Protein AF-A0AB74HAN5-F1 (afdb_monomer_lite)

Foldseek 3Di:
DFKAWEACDDDPPPDPHHYDNCVPCVVVVLCVLPVVLFWWAWDADPLLIIIIGGDDHDDPDDCPRTDRDSVVVVVVVVVSRVVSVVVVVD

Radius of gyration: 13.07 Å; chains: 1; bounding box: 32×23×39 Å

pLDDT: mean 74.39, std 8.94, range [54.22, 88.69]

Structure (mmCIF, N/CA/C/O backbone):
data_AF-A0AB74HAN5-F1
#
_entry.id   AF-A0AB74HAN5-F1
#
loop_
_atom_site.group_PDB
_atom_site.id
_atom_site.type_symbol
_atom_site.label_atom_id
_atom_site.label_alt_id
_atom_site.label_comp_id
_atom_site.label_asym_id
_atom_site.label_entity_id
_atom_site.label_seq_id
_atom_site.pdbx_PDB_ins_code
_atom_site.Cartn_x
_atom_site.Cartn_y
_atom_site.Cartn_z
_atom_site.occupancy
_atom_site.B_iso_or_equiv
_atom_site.auth_seq_id
_atom_site.auth_comp_id
_atom_site.auth_asym_id
_atom_site.auth_atom_id
_atom_site.pdbx_PDB_model_num
ATOM 1 N N . MET A 1 1 ? -7.989 -10.638 3.375 1.00 54.88 1 MET A N 1
ATOM 2 C CA . MET A 1 1 ? -7.548 -9.609 2.411 1.00 54.88 1 MET A CA 1
ATOM 3 C C . MET A 1 1 ? -6.281 -10.106 1.734 1.00 54.88 1 MET A C 1
ATOM 5 O O . MET A 1 1 ? -5.521 -10.814 2.385 1.00 54.88 1 MET A O 1
ATOM 9 N N . THR A 1 2 ? -6.108 -9.821 0.446 1.00 64.00 2 THR A N 1
ATOM 10 C CA . THR A 1 2 ? -5.087 -10.439 -0.418 1.00 64.00 2 THR A CA 1
ATOM 11 C C . THR A 1 2 ? -3.844 -9.552 -0.517 1.00 64.00 2 THR A C 1
ATOM 13 O O . THR A 1 2 ? -3.948 -8.333 -0.434 1.00 64.00 2 THR A O 1
ATOM 16 N N . ARG A 1 3 ? -2.669 -10.168 -0.678 1.00 68.81 3 ARG A N 1
ATOM 17 C CA . ARG A 1 3 ? -1.379 -9.504 -0.915 1.00 68.81 3 ARG A CA 1
ATOM 18 C C . ARG A 1 3 ? -1.440 -8.591 -2.150 1.00 68.81 3 ARG A C 1
ATOM 20 O O . ARG A 1 3 ? -1.911 -9.026 -3.201 1.00 68.81 3 ARG A O 1
ATOM 27 N N . THR A 1 4 ? -0.902 -7.377 -2.045 1.00 77.00 4 THR A N 1
ATOM 28 C CA . THR A 1 4 ? -0.843 -6.412 -3.156 1.00 77.00 4 THR A CA 1
ATOM 29 C C . THR A 1 4 ? 0.595 -6.234 -3.629 1.00 77.00 4 THR A C 1
ATOM 31 O O . THR A 1 4 ? 1.504 -6.079 -2.812 1.00 77.00 4 THR A O 1
ATOM 34 N N . THR A 1 5 ? 0.800 -6.234 -4.945 1.00 74.69 5 THR A N 1
ATOM 35 C CA . THR A 1 5 ? 2.107 -6.014 -5.569 1.00 74.69 5 THR A CA 1
ATOM 36 C C . THR A 1 5 ? 2.096 -4.676 -6.299 1.00 74.69 5 THR A C 1
ATOM 38 O O . THR A 1 5 ? 1.191 -4.375 -7.076 1.00 74.69 5 THR A O 1
ATOM 41 N N . VAL A 1 6 ? 3.103 -3.847 -6.045 1.00 73.25 6 VAL A N 1
ATOM 42 C CA . VAL A 1 6 ? 3.123 -2.459 -6.503 1.00 73.25 6 VAL A CA 1
ATOM 43 C C . VAL A 1 6 ? 4.428 -2.172 -7.228 1.00 73.25 6 VAL A C 1
ATOM 45 O O . VAL A 1 6 ? 5.505 -2.521 -6.749 1.00 73.25 6 VAL A O 1
ATOM 48 N N . SER A 1 7 ? 4.330 -1.543 -8.399 1.00 71.12 7 SER A N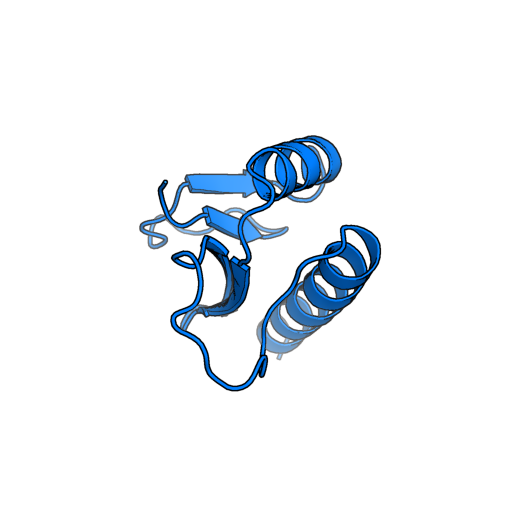 1
ATOM 49 C CA . SER A 1 7 ? 5.492 -1.218 -9.226 1.00 71.12 7 SER A CA 1
ATOM 50 C C . SER A 1 7 ? 5.209 -0.016 -10.129 1.00 71.12 7 SER A C 1
ATOM 52 O O . SER A 1 7 ? 4.076 0.187 -10.565 1.00 71.12 7 SER A O 1
ATOM 54 N N . GLY A 1 8 ? 6.250 0.764 -10.436 1.00 67.94 8 GLY A N 1
ATOM 55 C CA . GLY A 1 8 ? 6.212 1.810 -11.469 1.00 67.94 8 GLY A CA 1
ATOM 56 C C . GLY A 1 8 ? 6.357 1.279 -12.896 1.00 67.94 8 GLY A C 1
ATOM 57 O O . GLY A 1 8 ? 6.106 2.007 -13.850 1.00 67.94 8 GLY A O 1
ATOM 58 N N . ILE A 1 9 ? 6.734 0.008 -13.042 1.00 66.62 9 ILE A N 1
ATOM 59 C CA . ILE A 1 9 ? 6.866 -0.691 -14.322 1.00 6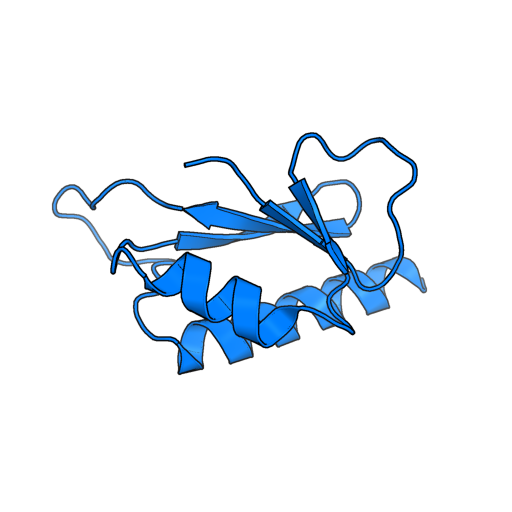6.62 9 ILE A CA 1
ATOM 60 C C . ILE A 1 9 ? 5.933 -1.899 -14.284 1.00 66.62 9 ILE A C 1
ATOM 62 O O . ILE A 1 9 ? 5.913 -2.640 -13.297 1.00 66.62 9 ILE A O 1
ATOM 66 N N . ARG A 1 10 ? 5.146 -2.106 -15.345 1.00 66.19 10 ARG A N 1
ATOM 67 C CA . ARG A 1 10 ? 4.261 -3.272 -15.431 1.00 66.19 10 ARG A CA 1
ATOM 68 C C . ARG A 1 10 ? 5.110 -4.553 -15.339 1.00 66.19 10 ARG A C 1
ATOM 70 O O . ARG A 1 10 ? 5.985 -4.728 -16.184 1.00 66.19 10 ARG A O 1
ATOM 77 N N . PRO A 1 11 ? 4.860 -5.438 -14.362 1.00 62.25 11 PRO A N 1
ATOM 78 C CA . PRO A 1 11 ? 5.591 -6.685 -14.248 1.00 62.25 11 PRO A CA 1
ATOM 79 C C . PRO A 1 11 ? 5.235 -7.614 -15.403 1.00 62.25 11 PRO A C 1
ATOM 81 O O . PRO A 1 11 ? 4.095 -7.654 -15.881 1.00 62.25 11 PRO A O 1
ATOM 84 N N . ASP A 1 12 ? 6.212 -8.395 -15.834 1.00 62.62 12 ASP A N 1
ATOM 85 C CA . ASP A 1 12 ? 6.081 -9.457 -16.817 1.00 62.62 12 ASP A CA 1
ATOM 86 C C . ASP A 1 12 ? 5.390 -10.679 -16.186 1.00 62.62 12 ASP A C 1
ATOM 88 O O . ASP A 1 12 ? 5.959 -11.740 -15.988 1.00 62.62 12 ASP A O 1
ATOM 92 N N . LYS A 1 13 ? 4.103 -10.522 -15.855 1.00 54.22 13 LYS A N 1
ATOM 93 C CA . LYS A 1 13 ? 3.139 -11.596 -15.528 1.00 54.22 13 LYS A CA 1
ATOM 94 C C . LYS A 1 13 ? 3.472 -12.557 -14.366 1.00 54.22 13 LYS A C 1
ATOM 96 O O . LYS A 1 13 ? 2.652 -13.427 -14.090 1.00 54.22 13 LYS A O 1
ATOM 101 N N . THR A 1 14 ? 4.584 -12.412 -13.653 1.00 55.94 14 THR A N 1
ATOM 102 C CA . THR A 1 14 ? 5.025 -13.356 -12.601 1.00 55.94 14 THR A CA 1
ATOM 103 C C . THR A 1 14 ? 4.559 -13.007 -11.181 1.00 55.94 14 THR A C 1
ATOM 105 O O . THR A 1 14 ? 4.713 -13.814 -10.265 1.00 55.94 14 THR A O 1
ATOM 108 N N . GLY A 1 15 ? 3.934 -11.844 -10.970 1.00 57.25 15 GLY A N 1
ATOM 109 C CA . GLY A 1 15 ? 3.402 -11.443 -9.664 1.00 57.25 15 GLY A CA 1
ATOM 110 C C . GLY A 1 15 ? 2.054 -12.097 -9.341 1.00 57.25 15 GLY A C 1
ATOM 111 O O . GLY A 1 15 ? 1.054 -11.805 -9.985 1.00 57.25 15 GLY A O 1
ATOM 112 N N . THR A 1 16 ? 1.998 -12.926 -8.297 1.00 59.06 16 THR A N 1
ATOM 113 C CA . THR A 1 16 ? 0.771 -13.560 -7.763 1.00 59.06 16 THR A CA 1
ATOM 114 C C . THR A 1 16 ? -0.149 -12.612 -6.969 1.00 59.06 16 THR A C 1
ATOM 116 O O . THR A 1 16 ? -1.140 -13.060 -6.396 1.00 59.06 16 THR A O 1
ATOM 119 N N . GLY A 1 17 ? 0.164 -11.312 -6.910 1.00 62.28 17 GLY A N 1
ATOM 120 C CA . GLY A 1 17 ? -0.642 -10.279 -6.247 1.00 62.28 17 GLY A CA 1
ATOM 121 C C . GLY A 1 17 ? -1.371 -9.374 -7.241 1.00 62.28 17 GLY A C 1
ATOM 122 O O . GLY A 1 17 ? -0.984 -9.279 -8.404 1.00 62.28 17 GLY A O 1
ATOM 123 N N . GLU A 1 18 ? -2.413 -8.676 -6.780 1.00 71.88 18 GLU A N 1
ATOM 124 C CA . GLU A 1 18 ? -3.036 -7.605 -7.570 1.00 71.88 18 GLU A CA 1
ATOM 125 C C . GLU A 1 18 ? -1.977 -6.540 -7.884 1.00 71.88 18 GLU A C 1
ATOM 127 O O . GLU A 1 18 ? -1.333 -6.024 -6.965 1.00 71.88 18 GLU A O 1
ATOM 132 N N . TRP A 1 19 ? -1.768 -6.256 -9.173 1.00 71.06 19 TRP A N 1
ATOM 133 C CA . TRP A 1 19 ? -0.818 -5.245 -9.626 1.00 71.06 19 TRP A CA 1
ATOM 134 C C . TRP A 1 19 ? -1.460 -3.862 -9.635 1.00 71.06 19 TRP A C 1
ATOM 136 O O . TRP A 1 19 ? -2.520 -3.666 -10.231 1.00 71.06 19 TRP A O 1
ATOM 146 N N . ILE A 1 20 ? -0.773 -2.890 -9.037 1.00 70.69 20 ILE A N 1
ATOM 147 C CA . ILE A 1 20 ? -1.191 -1.488 -9.035 1.00 70.69 20 ILE A CA 1
ATOM 148 C C . ILE A 1 20 ? -0.099 -0.629 -9.669 1.00 70.69 20 ILE A C 1
ATOM 150 O O . ILE A 1 20 ? 1.048 -0.636 -9.214 1.00 70.69 20 ILE A O 1
ATOM 154 N N . ASP A 1 21 ? -0.483 0.150 -10.685 1.00 71.25 21 ASP A N 1
ATOM 155 C CA . ASP A 1 21 ? 0.339 1.244 -11.204 1.00 71.25 21 ASP A CA 1
ATOM 156 C C . ASP A 1 21 ? 0.461 2.347 -10.151 1.00 71.25 21 ASP A C 1
ATOM 158 O O . ASP A 1 21 ? -0.516 3.026 -9.802 1.00 71.25 21 ASP A O 1
ATOM 162 N N . ILE A 1 22 ? 1.685 2.543 -9.666 1.00 67.50 22 ILE A N 1
ATOM 163 C CA . ILE A 1 22 ? 1.957 3.534 -8.634 1.00 67.50 22 ILE A CA 1
ATOM 164 C C . ILE A 1 22 ? 1.780 4.968 -9.134 1.00 67.50 22 ILE A C 1
ATOM 166 O O . ILE A 1 22 ? 1.411 5.838 -8.355 1.00 67.50 22 ILE A O 1
ATOM 170 N N . ASN A 1 23 ? 1.967 5.238 -10.424 1.00 69.44 23 ASN A N 1
ATOM 171 C CA . ASN A 1 23 ? 1.901 6.614 -10.920 1.00 69.44 23 ASN A CA 1
ATOM 172 C C . ASN A 1 23 ? 0.468 7.164 -10.932 1.00 69.44 23 ASN A C 1
ATOM 174 O O . ASN A 1 23 ? 0.275 8.375 -10.877 1.00 69.44 23 ASN A O 1
ATOM 178 N N . SER A 1 24 ? -0.531 6.278 -10.935 1.00 68.12 24 SER A N 1
ATOM 179 C CA . SER A 1 24 ? -1.935 6.660 -11.096 1.00 68.12 24 SER A CA 1
ATOM 180 C C . SER A 1 24 ? -2.807 6.384 -9.862 1.00 68.12 24 SER A C 1
ATOM 182 O O . SER A 1 24 ? -3.875 6.978 -9.733 1.00 68.12 24 SER A O 1
ATOM 184 N N . HIS A 1 25 ? -2.393 5.500 -8.937 1.00 74.06 25 HIS A N 1
ATOM 185 C CA . HIS A 1 25 ? -3.313 4.941 -7.925 1.00 74.06 25 HIS A CA 1
ATOM 186 C C . HIS A 1 25 ? -2.811 4.908 -6.466 1.00 74.06 25 HIS A C 1
ATOM 188 O O . HIS A 1 25 ? -3.465 4.294 -5.617 1.00 74.06 25 HIS A O 1
ATOM 194 N N . VAL A 1 26 ? -1.730 5.622 -6.112 1.00 73.62 26 VAL A N 1
ATOM 195 C CA . VAL A 1 26 ? -1.202 5.660 -4.724 1.00 73.62 26 VAL A CA 1
ATOM 196 C C . VAL A 1 26 ? -2.270 6.049 -3.703 1.00 73.62 26 VAL A C 1
ATOM 198 O O . VAL A 1 26 ? -2.465 5.344 -2.720 1.00 73.62 26 VAL A O 1
ATOM 201 N N . GLY A 1 27 ? -2.988 7.157 -3.909 1.00 74.62 27 GLY A N 1
ATOM 202 C CA . GLY A 1 27 ? -3.936 7.670 -2.908 1.00 74.62 27 GLY A CA 1
ATOM 203 C C . GLY A 1 27 ? -5.080 6.698 -2.592 1.00 74.62 27 GLY A C 1
ATOM 204 O O . GLY A 1 27 ? -5.492 6.569 -1.434 1.00 74.62 27 GLY A O 1
ATOM 205 N N . ARG A 1 28 ? -5.546 5.963 -3.610 1.00 79.12 28 ARG A N 1
ATOM 206 C CA . ARG A 1 28 ? -6.562 4.915 -3.464 1.00 79.12 28 ARG A CA 1
ATOM 207 C C . ARG A 1 28 ? -5.998 3.713 -2.714 1.00 79.12 28 ARG A C 1
ATOM 209 O O . ARG A 1 28 ? -6.613 3.287 -1.743 1.00 79.12 28 ARG A O 1
ATOM 216 N N . LEU A 1 29 ? -4.808 3.245 -3.095 1.00 78.06 29 LEU A N 1
ATOM 217 C CA . LEU A 1 29 ? -4.099 2.167 -2.403 1.00 78.06 29 LEU A CA 1
ATOM 218 C C . LEU A 1 29 ? -3.912 2.486 -0.911 1.00 78.06 29 LEU A C 1
ATOM 220 O O . LEU A 1 29 ? -4.261 1.678 -0.057 1.00 78.06 29 LEU A O 1
ATOM 224 N N . MET A 1 30 ? -3.448 3.692 -0.581 1.00 77.31 30 MET A N 1
ATOM 225 C CA . MET A 1 30 ? -3.239 4.112 0.809 1.00 77.31 30 MET A CA 1
ATOM 226 C C . MET A 1 30 ? -4.545 4.202 1.607 1.00 77.31 30 MET A C 1
ATOM 228 O O . MET A 1 30 ? -4.555 3.906 2.801 1.00 77.31 30 MET A O 1
ATOM 232 N N . SER A 1 31 ? -5.649 4.610 0.973 1.00 76.69 31 SER A N 1
ATOM 233 C CA . SER A 1 31 ? -6.963 4.595 1.626 1.00 76.69 31 SER A CA 1
ATOM 234 C C . SER A 1 31 ? -7.428 3.172 1.896 1.00 76.69 31 SER A C 1
ATOM 236 O O . SER A 1 31 ? -7.856 2.890 3.008 1.00 76.69 31 SER A O 1
ATOM 238 N N . THR A 1 32 ? -7.282 2.269 0.927 1.00 77.56 32 THR A N 1
ATOM 239 C CA . THR A 1 32 ? -7.663 0.860 1.069 1.00 77.56 32 THR A CA 1
ATOM 240 C C . THR A 1 32 ? -6.837 0.143 2.137 1.00 77.56 32 THR A C 1
ATOM 242 O O . THR A 1 32 ? -7.406 -0.572 2.953 1.00 77.56 32 THR A O 1
ATOM 245 N N . LEU A 1 33 ? -5.523 0.381 2.200 1.00 78.31 33 LEU A N 1
ATOM 246 C CA . LEU A 1 33 ? -4.642 -0.228 3.206 1.00 78.31 33 LEU A CA 1
ATOM 247 C C . LEU A 1 33 ? -4.928 0.260 4.633 1.00 78.31 33 LEU A C 1
ATOM 249 O O . LEU A 1 33 ? -4.741 -0.487 5.587 1.00 78.31 33 LEU A O 1
ATOM 253 N N . MET A 1 34 ? -5.385 1.505 4.783 1.00 79.19 34 MET A N 1
ATOM 254 C CA . MET A 1 34 ? -5.684 2.099 6.090 1.00 79.19 34 MET A CA 1
ATOM 255 C C . MET A 1 34 ? -7.159 1.970 6.500 1.00 79.19 34 MET A C 1
ATOM 257 O O . MET A 1 34 ? -7.468 2.255 7.655 1.00 79.19 34 MET A O 1
ATOM 261 N N . ALA A 1 35 ? -8.063 1.580 5.591 1.00 81.62 35 ALA A N 1
ATOM 262 C CA . ALA A 1 35 ? -9.512 1.561 5.829 1.00 81.62 35 ALA A CA 1
ATOM 263 C C . ALA A 1 35 ? -9.900 0.688 7.030 1.00 81.62 35 ALA A C 1
ATOM 265 O O . ALA A 1 35 ? -10.735 1.086 7.837 1.00 81.62 35 ALA A O 1
ATOM 266 N N . ASP A 1 36 ? -9.231 -0.454 7.187 1.00 72.62 36 ASP A N 1
ATOM 267 C CA . ASP A 1 36 ? -9.534 -1.416 8.246 1.00 72.62 36 ASP A CA 1
ATOM 268 C C . ASP A 1 36 ? -8.757 -1.157 9.550 1.00 72.62 36 ASP A C 1
ATOM 270 O O . ASP A 1 36 ? -8.904 -1.912 10.511 1.00 72.62 36 ASP A O 1
ATOM 274 N N . GLY A 1 37 ? -7.875 -0.146 9.594 1.00 74.00 37 GLY A N 1
ATOM 275 C CA . GLY A 1 37 ? -7.014 0.152 10.753 1.00 74.00 37 GLY A CA 1
ATOM 276 C C . GLY A 1 37 ? -6.045 -0.977 11.145 1.00 74.00 37 GLY A C 1
ATOM 277 O O . GLY A 1 37 ? -5.391 -0.911 12.189 1.00 74.00 37 GLY A O 1
ATOM 278 N N . ARG A 1 38 ? -5.960 -2.030 10.325 1.00 77.38 38 ARG A N 1
ATOM 279 C CA . ARG A 1 38 ? -5.112 -3.198 10.555 1.00 77.38 38 ARG A CA 1
ATOM 280 C C . ARG A 1 38 ? -3.660 -2.865 10.220 1.00 77.38 38 ARG A C 1
ATOM 282 O O . ARG A 1 38 ? -3.408 -2.132 9.265 1.00 77.38 38 ARG A O 1
ATOM 289 N N . PRO A 1 39 ? -2.698 -3.405 10.984 1.00 79.19 39 PRO A N 1
ATOM 290 C CA . PRO A 1 39 ? -1.301 -3.271 10.619 1.00 79.19 39 PRO A CA 1
ATOM 291 C C . PRO A 1 39 ? -1.005 -3.978 9.296 1.00 79.19 39 PRO A C 1
ATOM 293 O O . PRO A 1 39 ? -1.718 -4.890 8.887 1.00 79.19 39 PRO A O 1
ATOM 296 N N . PHE A 1 40 ? 0.078 -3.579 8.646 1.00 82.50 40 PHE A N 1
ATOM 297 C CA . PHE A 1 40 ? 0.597 -4.205 7.431 1.00 82.50 40 PHE A CA 1
ATOM 298 C C . PHE A 1 40 ? 2.126 -4.089 7.398 1.00 82.50 40 PHE A C 1
ATOM 300 O O . PHE A 1 40 ? 2.708 -3.256 8.101 1.00 82.50 40 PHE A O 1
ATOM 307 N N . SER A 1 41 ? 2.748 -4.906 6.551 1.00 84.81 41 SER A N 1
ATOM 308 C CA . SER A 1 41 ? 4.181 -4.890 6.241 1.00 84.81 41 SER A CA 1
ATOM 309 C C . SER A 1 41 ? 4.427 -4.446 4.804 1.00 84.81 41 SER A C 1
ATOM 311 O O . SER A 1 41 ? 3.569 -4.623 3.935 1.00 84.81 41 SER A O 1
ATOM 313 N N . ILE A 1 42 ? 5.621 -3.904 4.557 1.00 86.88 42 ILE A N 1
ATOM 314 C CA . ILE A 1 42 ? 6.120 -3.543 3.227 1.00 86.88 42 ILE A CA 1
ATOM 315 C C . ILE A 1 42 ? 7.444 -4.266 3.028 1.00 86.88 42 ILE A C 1
ATOM 317 O O . ILE A 1 42 ? 8.353 -4.087 3.837 1.00 86.88 42 ILE A O 1
ATOM 321 N N . ASP A 1 43 ? 7.550 -5.041 1.957 1.00 85.12 43 ASP A N 1
ATOM 322 C CA . ASP A 1 43 ? 8.777 -5.747 1.599 1.00 85.12 43 ASP A CA 1
ATOM 323 C C . ASP A 1 43 ? 9.045 -5.676 0.091 1.00 85.12 43 ASP A C 1
ATOM 325 O O . ASP A 1 43 ? 8.187 -5.235 -0.669 1.00 85.12 43 ASP A O 1
ATOM 329 N N . ALA A 1 44 ? 10.235 -6.084 -0.332 1.00 82.81 44 ALA A N 1
ATOM 330 C CA . ALA A 1 44 ? 10.583 -6.364 -1.711 1.00 82.81 44 ALA A CA 1
ATOM 331 C C . ALA A 1 44 ? 10.425 -7.870 -1.956 1.00 82.81 44 ALA A C 1
ATOM 333 O O . ALA A 1 44 ? 10.757 -8.692 -1.102 1.00 82.81 44 ALA A O 1
ATOM 334 N N . ASP A 1 45 ? 9.896 -8.247 -3.110 1.00 79.38 45 ASP A N 1
ATOM 335 C CA . ASP A 1 45 ? 9.892 -9.638 -3.540 1.00 79.38 45 ASP A CA 1
ATOM 336 C C . ASP A 1 45 ? 11.207 -10.018 -4.240 1.00 79.38 45 ASP A C 1
ATOM 338 O O . ASP A 1 45 ? 11.998 -9.139 -4.580 1.00 79.38 45 ASP A O 1
ATOM 342 N N . PRO A 1 46 ? 11.460 -11.316 -4.493 1.00 75.88 46 PRO A N 1
ATOM 343 C CA . PRO A 1 46 ? 12.682 -11.755 -5.172 1.00 75.88 46 PRO A CA 1
ATOM 344 C C . PRO A 1 46 ? 12.860 -11.197 -6.592 1.00 75.88 46 PRO A C 1
ATOM 346 O O . PRO A 1 46 ? 13.952 -11.277 -7.143 1.00 75.88 46 PRO A O 1
ATOM 349 N N . ALA A 1 47 ? 11.798 -10.662 -7.198 1.00 72.12 47 ALA A N 1
ATOM 350 C CA . ALA A 1 47 ? 11.836 -9.996 -8.492 1.00 72.12 47 ALA A CA 1
ATOM 351 C C . ALA A 1 47 ? 12.004 -8.469 -8.352 1.00 72.12 47 ALA A C 1
ATOM 353 O O . ALA A 1 47 ? 11.887 -7.748 -9.342 1.00 72.12 47 ALA A O 1
ATOM 354 N N . GLY A 1 48 ? 12.240 -7.943 -7.147 1.00 71.94 48 GLY A N 1
ATOM 355 C CA . GLY A 1 48 ? 12.392 -6.514 -6.880 1.00 71.94 48 GLY A CA 1
ATOM 356 C C . GLY A 1 48 ? 11.084 -5.730 -7.018 1.00 71.94 48 GLY A C 1
ATOM 357 O O . GLY A 1 48 ? 11.080 -4.621 -7.554 1.00 71.94 48 GLY A O 1
ATOM 358 N N . MET A 1 49 ? 9.938 -6.330 -6.679 1.00 77.81 49 MET A N 1
ATOM 359 C CA . MET A 1 49 ? 8.647 -5.638 -6.590 1.00 77.81 49 MET A CA 1
ATOM 360 C C . MET A 1 49 ? 8.298 -5.322 -5.141 1.00 77.81 49 MET A C 1
ATOM 362 O O . MET A 1 49 ? 8.425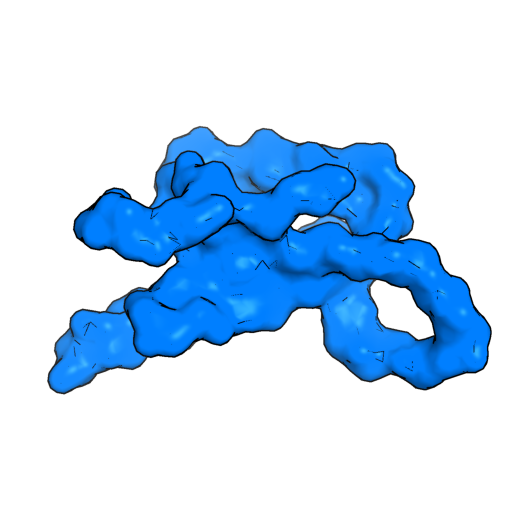 -6.175 -4.267 1.00 77.81 49 MET A O 1
ATOM 366 N N . THR A 1 50 ? 7.735 -4.140 -4.890 1.00 84.44 50 THR A N 1
ATOM 367 C CA . THR A 1 50 ? 7.229 -3.813 -3.556 1.00 84.44 50 THR A CA 1
ATOM 368 C C . THR A 1 50 ? 5.948 -4.602 -3.276 1.00 84.44 50 THR A C 1
ATOM 370 O O . THR A 1 50 ? 4.926 -4.425 -3.944 1.00 84.44 50 THR A O 1
ATOM 373 N N . ILE A 1 51 ? 5.977 -5.459 -2.260 1.00 82.62 51 ILE A N 1
ATOM 374 C CA . ILE A 1 51 ? 4.817 -6.153 -1.706 1.00 82.62 51 ILE A CA 1
ATOM 375 C C . ILE A 1 51 ? 4.297 -5.377 -0.500 1.00 82.62 51 ILE A C 1
AT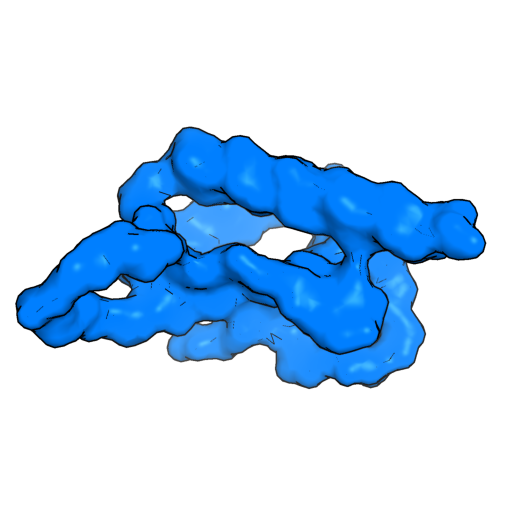OM 377 O O . ILE A 1 51 ? 5.049 -5.066 0.423 1.00 82.62 51 ILE A O 1
ATOM 381 N N . VAL A 1 52 ? 2.982 -5.164 -0.458 1.00 82.81 52 VAL A N 1
ATOM 382 C CA . VAL A 1 52 ? 2.279 -4.743 0.756 1.00 82.81 52 VAL A CA 1
ATOM 383 C C . VAL A 1 52 ? 1.390 -5.882 1.244 1.00 82.81 52 VAL A C 1
ATOM 385 O O . VAL A 1 52 ? 0.534 -6.383 0.509 1.00 82.81 52 VAL A O 1
ATOM 388 N N . THR A 1 53 ? 1.597 -6.290 2.496 1.00 83.50 53 THR A N 1
ATOM 389 C CA . THR A 1 53 ? 0.881 -7.418 3.103 1.00 83.50 53 THR A CA 1
ATOM 390 C C . THR A 1 53 ? 0.114 -6.948 4.335 1.00 83.50 53 THR A C 1
ATOM 392 O O . THR A 1 53 ? 0.750 -6.559 5.316 1.00 83.50 53 THR A O 1
ATOM 395 N N . PRO A 1 54 ? -1.232 -6.997 4.328 1.00 79.06 54 PRO A N 1
ATOM 396 C CA . PRO A 1 54 ? -2.028 -6.823 5.536 1.00 79.06 54 PRO A CA 1
ATOM 397 C C . PRO A 1 54 ? -1.623 -7.865 6.579 1.00 79.06 54 PRO A C 1
ATOM 399 O O . PRO A 1 54 ? -1.615 -9.062 6.293 1.00 79.06 54 PRO A O 1
ATOM 402 N N . LEU A 1 55 ? -1.291 -7.415 7.783 1.00 76.75 55 LEU A N 1
ATOM 403 C CA . LEU A 1 55 ? -0.950 -8.294 8.888 1.00 76.75 55 LEU A CA 1
ATOM 404 C C . LEU A 1 55 ? -2.215 -8.676 9.665 1.00 76.75 55 LEU A C 1
ATOM 406 O O . LEU A 1 55 ? -3.157 -7.879 9.782 1.00 76.75 55 LEU A O 1
ATOM 410 N N . PRO A 1 56 ? -2.256 -9.892 10.232 1.00 74.38 56 PRO A N 1
ATOM 411 C CA . PRO A 1 56 ? -3.252 -10.206 11.240 1.00 74.38 56 PRO A CA 1
ATOM 412 C C . PRO A 1 56 ? -3.121 -9.234 12.430 1.00 74.38 56 PRO A C 1
ATOM 414 O O . PRO A 1 56 ? -2.038 -8.693 12.676 1.00 74.38 56 PRO A O 1
ATOM 417 N N . PRO A 1 57 ? -4.210 -8.995 13.185 1.00 67.75 57 PRO A N 1
ATOM 418 C CA . PRO A 1 57 ? -4.122 -8.283 14.453 1.00 67.75 57 PRO A CA 1
ATOM 419 C C . PRO A 1 57 ? -3.054 -8.951 15.332 1.00 67.75 57 PRO A C 1
ATOM 421 O O . PRO A 1 57 ? -3.023 -10.183 15.395 1.00 67.75 57 PRO A O 1
ATOM 424 N N . PRO A 1 58 ? -2.164 -8.181 15.973 1.00 62.81 58 PRO A N 1
ATOM 425 C CA . PRO A 1 58 ? -1.067 -8.752 16.742 1.00 62.81 58 PRO A CA 1
ATOM 426 C C . PRO A 1 58 ? -1.606 -9.576 17.916 1.00 62.81 58 PRO A C 1
ATOM 428 O O . PRO A 1 58 ? -2.507 -9.136 18.632 1.00 62.81 58 PRO A O 1
ATOM 431 N N . ALA A 1 59 ? -1.001 -10.737 18.159 1.00 66.44 59 ALA A N 1
ATOM 432 C CA . ALA A 1 59 ? -0.907 -11.251 19.521 1.00 66.44 59 ALA A CA 1
ATOM 433 C C . ALA A 1 59 ? 0.073 -10.347 20.288 1.00 66.44 59 ALA A C 1
ATOM 435 O O . ALA A 1 59 ? 1.018 -9.850 19.679 1.00 66.44 59 ALA A O 1
ATOM 436 N N . ALA A 1 60 ? -0.162 -10.094 21.579 1.00 62.97 60 ALA A N 1
ATOM 437 C CA . ALA A 1 60 ? 0.650 -9.186 22.395 1.00 62.97 60 ALA A CA 1
ATOM 438 C C . ALA A 1 60 ? 2.150 -9.548 22.313 1.00 62.97 60 ALA A C 1
ATOM 440 O O . ALA A 1 60 ? 2.608 -10.489 22.952 1.00 62.97 60 ALA A O 1
ATOM 441 N N . GLY A 1 61 ? 2.899 -8.829 21.481 1.00 61.44 61 GLY A N 1
ATOM 442 C CA . GLY A 1 61 ? 4.288 -9.104 21.129 1.00 61.44 61 GLY A CA 1
ATOM 443 C C . GLY A 1 61 ? 4.930 -7.850 20.527 1.00 61.44 61 GLY A C 1
ATOM 444 O O . GLY A 1 61 ? 4.208 -6.908 20.193 1.00 61.44 61 GLY A O 1
ATOM 445 N N . PRO A 1 62 ? 6.268 -7.793 20.443 1.00 60.03 62 PRO A N 1
ATOM 446 C CA . PRO A 1 62 ? 6.984 -6.562 20.117 1.00 60.03 62 PRO A CA 1
ATOM 447 C C . PRO A 1 62 ? 6.670 -6.062 18.696 1.00 60.03 62 PRO A C 1
ATOM 449 O O . PRO A 1 62 ? 6.709 -6.822 17.732 1.00 60.03 62 PRO A O 1
ATOM 452 N N . ASP A 1 63 ? 6.364 -4.763 18.583 1.00 60.84 63 ASP A N 1
ATOM 453 C CA . ASP A 1 63 ? 5.907 -4.052 17.374 1.00 60.84 63 ASP A CA 1
ATOM 454 C C . ASP A 1 63 ? 7.014 -3.808 16.317 1.00 60.84 63 ASP A C 1
ATOM 456 O O . ASP A 1 63 ? 7.065 -2.753 15.676 1.00 60.84 63 ASP A O 1
ATOM 460 N N . GLU A 1 64 ? 7.929 -4.750 16.100 1.00 59.88 64 GLU A N 1
ATOM 461 C CA . GLU A 1 64 ? 8.968 -4.561 15.085 1.00 59.88 64 GLU A CA 1
ATOM 462 C C . GLU A 1 64 ? 8.385 -4.752 13.672 1.00 59.88 64 GLU A C 1
ATOM 464 O O . GLU A 1 64 ? 7.766 -5.764 13.354 1.00 59.88 64 GLU A O 1
ATOM 469 N N . GLY A 1 65 ? 8.513 -3.731 12.817 1.00 68.00 65 GLY A N 1
ATOM 470 C CA . GLY A 1 65 ? 7.999 -3.753 11.438 1.00 68.00 65 GLY A CA 1
ATOM 471 C C . GLY A 1 65 ? 6.536 -3.326 11.263 1.00 68.00 65 GLY A C 1
ATOM 472 O O . GLY A 1 65 ? 6.097 -3.123 10.130 1.00 68.00 65 GLY A O 1
ATOM 473 N N . ARG A 1 66 ? 5.796 -3.095 12.354 1.00 76.00 66 ARG A N 1
ATOM 474 C CA . ARG A 1 66 ? 4.387 -2.693 12.300 1.00 76.00 66 ARG A CA 1
ATOM 475 C C . ARG A 1 66 ? 4.213 -1.265 11.786 1.00 76.00 66 ARG A C 1
ATOM 477 O O . ARG A 1 66 ? 4.802 -0.321 12.308 1.00 76.00 66 ARG A O 1
ATOM 484 N N . ILE A 1 67 ? 3.320 -1.086 10.815 1.00 81.00 67 ILE A N 1
ATOM 485 C CA . ILE A 1 67 ? 2.907 0.240 10.354 1.00 81.00 67 ILE A CA 1
ATOM 486 C C . ILE A 1 67 ? 1.444 0.473 10.732 1.00 81.00 67 ILE A C 1
ATOM 488 O O . ILE A 1 67 ? 0.563 -0.298 10.366 1.00 81.00 67 ILE A O 1
ATOM 492 N N . THR A 1 68 ? 1.197 1.546 11.482 1.00 78.94 68 THR A N 1
ATOM 493 C CA . THR A 1 68 ? -0.138 1.939 11.973 1.00 78.94 68 THR A CA 1
ATOM 494 C C . THR A 1 68 ? -0.532 3.358 11.568 1.00 78.94 68 THR A C 1
ATOM 496 O O . THR A 1 68 ? -1.641 3.802 11.853 1.00 78.94 68 THR A O 1
ATOM 499 N N . SER A 1 69 ? 0.364 4.086 10.895 1.00 81.19 69 SER A N 1
ATOM 500 C CA . SER A 1 69 ? 0.154 5.471 10.475 1.00 81.19 69 SER A CA 1
ATOM 501 C C . SER A 1 69 ? 0.335 5.629 8.972 1.00 81.19 69 SER A C 1
ATOM 503 O O . SER A 1 69 ? 1.291 5.113 8.389 1.00 81.19 69 SER A O 1
ATOM 505 N N . ARG A 1 70 ? -0.544 6.430 8.357 1.00 81.25 70 ARG A N 1
ATOM 506 C CA . ARG A 1 70 ? -0.511 6.757 6.923 1.00 81.25 70 ARG A CA 1
ATOM 507 C C . ARG A 1 70 ? 0.777 7.480 6.516 1.00 81.25 70 ARG A C 1
ATOM 509 O O . ARG A 1 70 ? 1.274 7.254 5.419 1.00 81.25 70 ARG A O 1
ATOM 516 N N . LYS A 1 71 ? 1.334 8.327 7.392 1.00 85.31 71 LYS A N 1
ATOM 517 C CA . LYS A 1 71 ? 2.593 9.040 7.115 1.00 85.31 71 LYS A CA 1
ATOM 518 C C . LYS A 1 71 ? 3.767 8.062 7.042 1.00 85.31 71 LYS A C 1
ATOM 520 O O . LYS A 1 71 ? 4.515 8.076 6.076 1.00 85.31 71 LYS A O 1
ATOM 525 N N . THR A 1 72 ? 3.883 7.179 8.031 1.00 84.44 72 THR A N 1
ATOM 526 C CA . THR A 1 72 ? 4.938 6.156 8.076 1.00 84.44 72 THR A CA 1
ATOM 527 C C . THR A 1 72 ? 4.815 5.165 6.923 1.00 84.44 72 THR A C 1
ATOM 529 O O . THR A 1 72 ? 5.825 4.778 6.342 1.00 84.44 72 THR A O 1
ATOM 532 N N . LEU A 1 73 ? 3.582 4.796 6.561 1.00 82.38 73 LEU A N 1
ATOM 533 C CA . LEU A 1 73 ? 3.282 4.000 5.372 1.00 82.38 73 LEU A CA 1
ATOM 534 C C . LEU A 1 73 ? 3.836 4.657 4.112 1.00 82.38 73 LEU A C 1
ATOM 536 O O . LEU A 1 73 ? 4.545 4.005 3.360 1.00 82.38 73 LEU A O 1
ATOM 540 N N . TYR A 1 74 ? 3.546 5.940 3.907 1.00 84.19 74 TYR A N 1
ATOM 541 C CA . TYR A 1 74 ? 3.973 6.661 2.714 1.00 84.19 74 TYR A CA 1
ATOM 542 C C . TYR A 1 74 ? 5.496 6.748 2.586 1.00 84.19 74 TYR A C 1
ATOM 544 O O . TYR A 1 74 ? 6.032 6.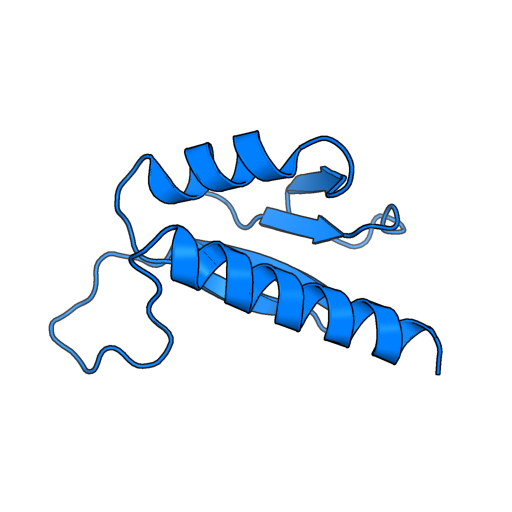451 1.521 1.00 84.19 74 TYR A O 1
ATOM 552 N N . GLU A 1 75 ? 6.186 7.107 3.670 1.00 87.12 75 GLU A N 1
ATOM 553 C CA . GLU A 1 75 ? 7.647 7.224 3.666 1.00 87.12 75 GLU A CA 1
ATOM 554 C C . GLU A 1 75 ? 8.315 5.869 3.418 1.00 87.12 75 GLU A C 1
ATOM 556 O O . GLU A 1 75 ? 9.093 5.732 2.479 1.00 87.12 75 GLU A O 1
ATOM 561 N N . ARG A 1 76 ? 7.944 4.825 4.174 1.00 87.00 76 ARG A N 1
ATOM 562 C CA . ARG A 1 76 ? 8.520 3.482 3.982 1.00 87.00 76 ARG A CA 1
ATOM 563 C C . ARG A 1 76 ? 8.208 2.913 2.606 1.00 87.00 76 ARG A C 1
ATOM 565 O O . ARG A 1 76 ? 9.068 2.287 1.995 1.00 87.00 76 ARG A O 1
ATOM 572 N N . PHE A 1 77 ? 6.994 3.146 2.114 1.00 84.94 77 PHE A N 1
ATOM 573 C CA . PHE A 1 77 ? 6.594 2.722 0.782 1.00 84.94 77 PHE A CA 1
ATOM 574 C C . PHE A 1 77 ? 7.467 3.378 -0.295 1.00 84.94 77 PHE A C 1
ATOM 576 O O . PHE A 1 77 ? 7.982 2.684 -1.168 1.00 84.94 77 PHE A O 1
ATOM 583 N N . LYS A 1 78 ? 7.678 4.698 -0.216 1.00 85.12 78 LYS A N 1
ATOM 584 C CA . LYS A 1 78 ? 8.546 5.430 -1.147 1.00 85.12 78 LYS A CA 1
ATOM 585 C C . LYS A 1 78 ? 9.995 4.974 -1.086 1.00 85.12 78 LYS A C 1
ATOM 587 O O . LYS A 1 78 ? 10.593 4.769 -2.135 1.00 85.12 78 LYS A O 1
ATOM 592 N N . THR A 1 79 ? 10.543 4.811 0.116 1.00 88.69 79 THR A N 1
ATOM 593 C CA . THR A 1 79 ? 11.917 4.336 0.305 1.00 88.69 79 THR A CA 1
ATOM 594 C C . THR A 1 79 ? 12.105 2.970 -0.341 1.00 88.69 79 THR A C 1
ATOM 596 O O . THR A 1 79 ? 12.952 2.842 -1.219 1.00 88.69 79 THR A O 1
ATOM 599 N N . ARG A 1 80 ? 11.251 1.987 -0.015 1.00 86.19 80 ARG A N 1
ATOM 600 C CA . ARG A 1 80 ? 11.336 0.642 -0.608 1.00 86.19 80 ARG A CA 1
ATOM 601 C C . ARG A 1 80 ? 11.125 0.666 -2.117 1.00 86.19 80 ARG A C 1
ATOM 603 O O . ARG A 1 80 ? 11.809 -0.052 -2.832 1.00 86.19 80 ARG A O 1
ATOM 610 N N . LEU A 1 81 ? 10.199 1.481 -2.623 1.00 82.38 81 LEU A N 1
ATOM 611 C CA . LEU A 1 81 ? 9.989 1.604 -4.065 1.00 82.38 81 LEU A CA 1
ATOM 612 C C . LEU A 1 81 ? 11.239 2.137 -4.776 1.00 82.38 81 LEU A C 1
ATOM 614 O O . LEU A 1 81 ? 11.614 1.594 -5.808 1.00 82.38 81 LEU A O 1
ATOM 618 N N . ASN A 1 82 ? 11.875 3.176 -4.235 1.00 85.06 82 ASN A N 1
ATOM 619 C CA . ASN A 1 82 ? 13.082 3.746 -4.828 1.00 85.06 82 ASN A CA 1
ATOM 620 C C . ASN A 1 82 ? 14.251 2.757 -4.781 1.00 85.0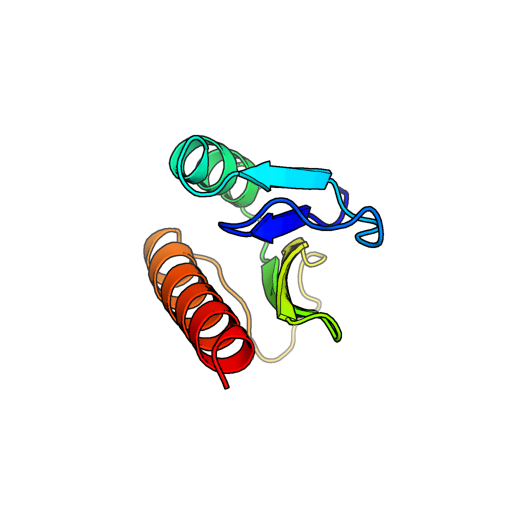6 82 ASN A C 1
ATOM 622 O O . ASN A 1 82 ? 14.889 2.563 -5.807 1.00 85.06 82 ASN A O 1
ATOM 626 N N . GLU A 1 83 ? 14.459 2.074 -3.650 1.00 86.50 83 GLU A N 1
ATOM 627 C CA . GLU A 1 83 ? 15.459 1.000 -3.525 1.00 86.50 83 GLU A CA 1
ATOM 628 C C . GLU A 1 83 ? 15.279 -0.053 -4.629 1.00 86.50 83 GLU A C 1
ATOM 630 O O . GLU A 1 83 ? 16.206 -0.308 -5.391 1.00 86.50 83 GLU A O 1
ATOM 635 N N . ASN A 1 84 ? 14.058 -0.571 -4.801 1.00 80.31 84 ASN A N 1
ATOM 636 C CA . ASN A 1 84 ? 13.749 -1.554 -5.846 1.00 80.31 84 ASN A CA 1
ATOM 637 C C . ASN A 1 84 ? 13.971 -1.009 -7.269 1.00 80.31 84 ASN A C 1
ATOM 639 O O . ASN A 1 84 ? 14.389 -1.738 -8.170 1.00 80.31 84 ASN A O 1
ATOM 643 N N . LEU A 1 85 ? 13.648 0.265 -7.511 1.00 81.19 85 LEU A N 1
ATOM 644 C CA . LEU A 1 85 ? 13.858 0.894 -8.816 1.00 81.19 85 LEU A CA 1
ATOM 645 C C . LEU A 1 85 ? 15.341 1.106 -9.125 1.00 81.19 85 LEU A C 1
ATOM 647 O O . LEU A 1 85 ? 15.710 1.061 -10.297 1.00 81.19 85 LEU A O 1
ATOM 651 N N . ASP A 1 86 ? 16.167 1.357 -8.114 1.00 83.56 86 ASP A N 1
ATOM 652 C CA . ASP A 1 86 ? 17.606 1.538 -8.279 1.00 83.56 86 ASP A CA 1
ATOM 653 C C . ASP A 1 86 ? 18.342 0.196 -8.403 1.00 83.56 86 ASP A C 1
ATOM 655 O O . ASP A 1 86 ? 19.205 0.078 -9.270 1.00 83.56 86 ASP A O 1
ATOM 659 N N . GLU A 1 87 ? 17.942 -0.841 -7.657 1.00 76.62 87 GLU A N 1
ATOM 660 C CA . GLU A 1 87 ? 18.452 -2.215 -7.827 1.00 76.62 87 GLU A CA 1
ATOM 661 C C . GLU A 1 87 ? 18.214 -2.750 -9.246 1.00 76.62 87 GLU A C 1
ATOM 663 O O . GLU A 1 87 ? 19.077 -3.406 -9.816 1.00 76.62 87 GLU A O 1
ATOM 668 N N . ARG A 1 88 ? 17.072 -2.422 -9.862 1.00 68.44 88 ARG A N 1
ATOM 669 C CA . ARG A 1 88 ? 16.740 -2.834 -11.239 1.00 68.44 88 ARG A CA 1
ATOM 670 C C . ARG A 1 88 ? 17.525 -2.101 -12.336 1.00 68.44 88 ARG A C 1
ATOM 672 O O . ARG A 1 88 ? 17.401 -2.474 -13.501 1.00 68.44 88 ARG A O 1
ATOM 679 N N . LYS A 1 89 ? 18.246 -1.025 -12.009 1.00 66.00 89 LYS A N 1
ATOM 680 C CA . LYS A 1 89 ? 19.070 -0.268 -12.972 1.00 66.00 89 LYS A CA 1
ATOM 681 C C . LYS A 1 89 ? 20.535 -0.715 -12.989 1.00 66.00 89 LYS A C 1
ATOM 683 O O . LYS A 1 89 ? 21.255 -0.268 -13.883 1.00 66.00 89 LYS A O 1
ATOM 688 N N . GLN A 1 90 ? 20.969 -1.500 -12.002 1.00 56.97 90 GLN A N 1
ATOM 689 C CA . GLN A 1 90 ? 22.313 -2.086 -11.932 1.00 56.97 90 GLN A CA 1
ATOM 690 C C . GLN A 1 90 ? 22.390 -3.379 -12.745 1.00 56.97 90 GLN A C 1
ATOM 692 O O . GLN A 1 90 ? 23.487 -3.636 -13.286 1.00 56.97 90 GLN A O 1
#

Sequence (90 aa):
MTRTTVSGIRPDKTGTGEWIDINSHVGRLMSTLMADGRPFSIDADPAGMTIVTPLPPPAAGPDEGRITSRKTLYERFKTRLNENLDERKQ

Organism: Bifidobacterium longum subsp. longum (NCBI:txid1679)

Secondary structure (DSSP, 8-state):
---EEEESS---S---SEEEEHHHHHHHHHHHHHHT---EEEEE-TTSPEEEEEPPPPPS---TT-B--HHHHHHHHHHHHHHHHHHTT-